Protein AF-A0A849RBU9-F1 (afdb_monomer_lite)

Structure (mmCIF, N/CA/C/O backbone):
data_AF-A0A849RBU9-F1
#
_entry.id   AF-A0A849RBU9-F1
#
loop_
_atom_site.group_PDB
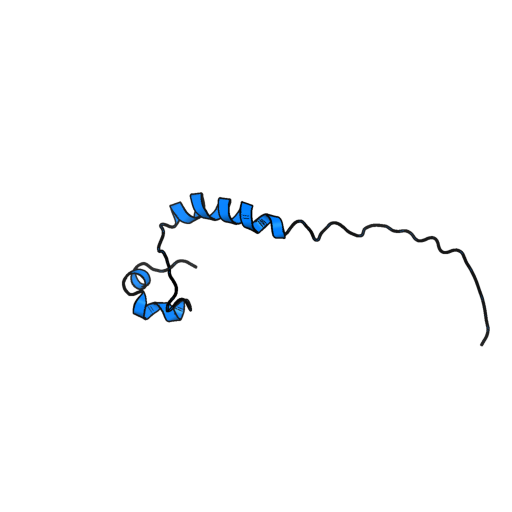_atom_site.id
_atom_site.type_symbol
_atom_site.label_atom_id
_atom_site.label_alt_id
_atom_site.label_comp_id
_atom_site.label_asym_id
_atom_site.label_entity_id
_atom_site.label_seq_id
_atom_site.pdbx_PDB_ins_code
_atom_site.Cartn_x
_atom_site.Cartn_y
_atom_site.Cartn_z
_atom_site.occupancy
_atom_site.B_iso_or_equiv
_atom_site.auth_seq_id
_atom_site.auth_comp_id
_atom_site.auth_asym_id
_atom_site.auth_atom_id
_atom_site.pdbx_PDB_model_num
ATOM 1 N N . MET A 1 1 ? 1.479 -9.502 4.623 1.00 60.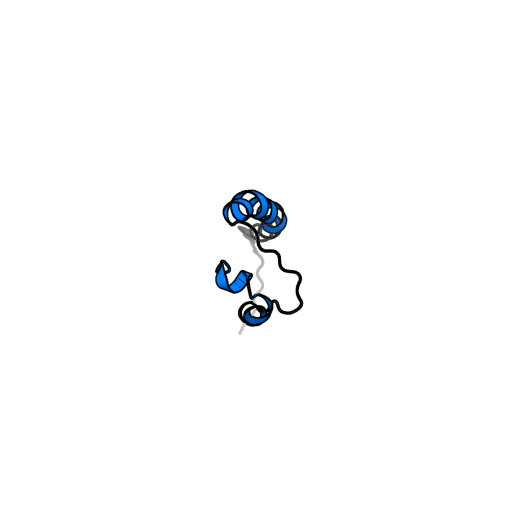69 1 MET A N 1
ATOM 2 C CA . MET A 1 1 ? 2.005 -9.178 3.280 1.00 60.69 1 MET A CA 1
ATOM 3 C C . MET A 1 1 ? 2.293 -7.681 3.271 1.00 60.69 1 MET A C 1
ATOM 5 O O . MET A 1 1 ? 1.366 -6.919 3.500 1.00 60.69 1 MET A O 1
ATOM 9 N N . ARG A 1 2 ? 3.557 -7.258 3.161 1.00 72.19 2 ARG A N 1
ATOM 10 C CA . ARG A 1 2 ? 3.951 -5.837 3.103 1.00 72.19 2 ARG A CA 1
ATOM 11 C C . ARG A 1 2 ? 4.736 -5.624 1.817 1.00 72.19 2 ARG A C 1
ATOM 13 O O . ARG A 1 2 ? 5.547 -6.482 1.477 1.00 72.19 2 ARG A O 1
ATOM 20 N N . VAL A 1 3 ? 4.471 -4.529 1.109 1.00 76.25 3 VAL A N 1
ATOM 21 C CA . VAL A 1 3 ? 5.161 -4.227 -0.150 1.00 76.25 3 VAL A CA 1
ATOM 22 C C . VAL A 1 3 ? 6.582 -3.746 0.168 1.00 76.25 3 VAL A C 1
ATOM 24 O O . VAL A 1 3 ? 6.725 -2.789 0.934 1.00 76.25 3 VAL A O 1
ATOM 27 N N . PRO A 1 4 ? 7.636 -4.391 -0.363 1.00 79.38 4 PRO A N 1
ATOM 28 C CA . PRO A 1 4 ? 9.005 -3.927 -0.175 1.00 79.38 4 PRO A CA 1
ATOM 29 C C . PRO A 1 4 ? 9.214 -2.530 -0.782 1.00 79.38 4 PRO A C 1
ATOM 31 O O . PRO A 1 4 ? 8.592 -2.216 -1.800 1.00 79.38 4 PRO A O 1
ATOM 34 N N . PRO A 1 5 ? 10.138 -1.711 -0.245 1.00 75.62 5 PRO A N 1
ATOM 35 C CA . PRO A 1 5 ? 10.371 -0.346 -0.730 1.00 75.62 5 PRO A CA 1
ATOM 36 C C . PRO A 1 5 ? 10.673 -0.265 -2.233 1.00 75.62 5 PRO A C 1
ATOM 38 O O . PRO A 1 5 ? 10.240 0.666 -2.900 1.00 75.62 5 PRO A O 1
ATOM 41 N N . ASN A 1 6 ? 11.359 -1.274 -2.779 1.00 80.25 6 ASN A N 1
ATOM 42 C CA . ASN A 1 6 ? 11.691 -1.342 -4.201 1.00 80.25 6 ASN A CA 1
ATOM 43 C C . ASN A 1 6 ? 10.453 -1.513 -5.105 1.00 80.25 6 ASN A C 1
ATOM 45 O O . ASN A 1 6 ? 10.395 -0.953 -6.193 1.00 80.25 6 ASN A O 1
ATOM 49 N N . HIS A 1 7 ? 9.440 -2.253 -4.643 1.00 85.44 7 HIS A N 1
ATOM 50 C CA . HIS A 1 7 ? 8.220 -2.517 -5.415 1.00 85.44 7 HIS A CA 1
ATOM 51 C C . HIS A 1 7 ? 7.272 -1.313 -5.425 1.00 85.44 7 HIS A C 1
ATOM 53 O O . HIS A 1 7 ? 6.541 -1.118 -6.391 1.00 85.44 7 HIS A O 1
ATOM 59 N N . TYR A 1 8 ? 7.292 -0.505 -4.359 1.00 81.44 8 TYR A N 1
ATOM 60 C CA . TYR A 1 8 ? 6.552 0.757 -4.288 1.00 81.44 8 TYR A CA 1
ATOM 61 C C . TYR A 1 8 ? 7.016 1.739 -5.374 1.00 81.44 8 TYR A C 1
ATOM 63 O O . TYR A 1 8 ? 6.184 2.306 -6.080 1.00 81.44 8 TYR A O 1
ATOM 71 N N . SER A 1 9 ? 8.334 1.903 -5.528 1.00 84.19 9 SER A N 1
ATOM 72 C CA . SER A 1 9 ? 8.921 2.871 -6.461 1.00 84.19 9 SER A CA 1
ATOM 73 C C . SER A 1 9 ? 8.578 2.573 -7.923 1.00 84.19 9 SER A C 1
ATOM 75 O O . SER A 1 9 ? 8.343 3.492 -8.700 1.00 84.19 9 SER A O 1
ATOM 77 N N . ASP A 1 10 ? 8.499 1.289 -8.281 1.00 87.25 10 ASP A N 1
ATOM 78 C CA . ASP A 1 10 ? 8.214 0.801 -9.634 1.00 87.25 10 ASP A CA 1
ATOM 79 C C . ASP A 1 10 ? 6.863 0.060 -9.701 1.00 87.25 10 ASP A C 1
ATOM 81 O O . ASP A 1 10 ? 6.723 -0.977 -10.357 1.00 87.25 10 ASP A O 1
ATOM 85 N N . TRP A 1 11 ? 5.834 0.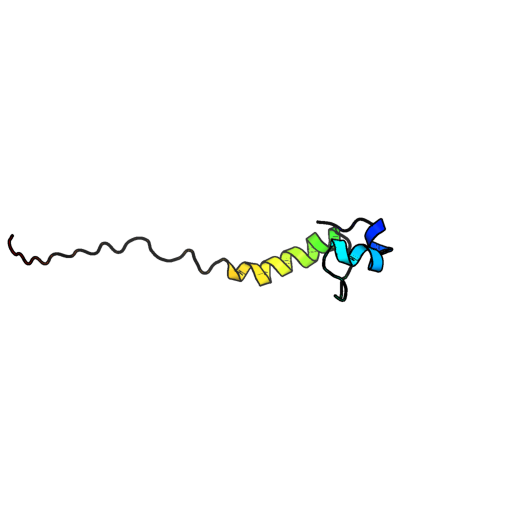594 -9.031 1.00 87.12 11 TRP A N 1
ATOM 86 C CA . TRP A 1 11 ? 4.544 -0.093 -8.884 1.00 87.12 11 TRP A CA 1
ATOM 87 C C . TRP A 1 11 ? 3.929 -0.564 -10.210 1.00 87.12 11 TRP A C 1
ATOM 89 O O . TRP A 1 11 ? 3.394 -1.666 -10.286 1.00 87.12 11 TRP A O 1
ATOM 99 N N . ASN A 1 12 ? 4.071 0.213 -11.289 1.00 84.31 12 ASN A N 1
ATOM 100 C CA . ASN A 1 12 ? 3.563 -0.164 -12.614 1.00 84.31 12 ASN A CA 1
ATOM 101 C C . ASN A 1 12 ? 4.138 -1.489 -13.142 1.00 84.31 12 ASN A C 1
ATOM 103 O O . ASN A 1 12 ? 3.468 -2.184 -13.902 1.00 84.31 12 ASN A O 1
ATOM 107 N N . LYS A 1 13 ? 5.365 -1.853 -12.751 1.00 87.81 13 LYS A N 1
ATOM 108 C CA . LYS A 1 13 ? 5.997 -3.125 -13.135 1.00 87.81 13 LYS A CA 1
ATOM 109 C C . LYS A 1 13 ? 5.568 -4.267 -12.213 1.00 87.81 13 LYS A C 1
ATOM 111 O O . LYS A 1 13 ? 5.420 -5.394 -12.672 1.00 87.81 13 LYS A O 1
ATOM 116 N N . HIS A 1 14 ? 5.334 -3.956 -10.939 1.00 88.81 14 HIS A N 1
ATOM 117 C CA . HIS A 1 14 ? 5.041 -4.930 -9.887 1.00 88.81 14 HIS A CA 1
ATOM 118 C C . HIS A 1 14 ? 3.549 -5.147 -9.614 1.00 88.81 14 HIS A C 1
ATOM 120 O O . HIS A 1 14 ? 3.197 -6.057 -8.871 1.00 88.81 14 HIS A O 1
ATOM 126 N N . CYS A 1 15 ? 2.647 -4.373 -10.226 1.00 88.12 15 CYS A N 1
ATOM 127 C CA . CYS A 1 15 ? 1.207 -4.480 -9.968 1.00 88.12 15 CYS A CA 1
ATOM 128 C C . CYS A 1 15 ? 0.651 -5.891 -10.223 1.00 88.12 15 CYS A C 1
ATOM 130 O O . CYS A 1 15 ? -0.307 -6.304 -9.568 1.00 88.12 15 CYS A O 1
ATOM 132 N N . ARG A 1 16 ? 1.266 -6.642 -11.149 1.00 88.19 16 ARG A N 1
ATOM 133 C CA . ARG A 1 16 ? 0.860 -8.007 -11.511 1.00 88.19 16 ARG A CA 1
ATOM 134 C C . ARG A 1 16 ? 1.119 -9.002 -10.388 1.00 88.19 16 ARG A C 1
ATOM 136 O O . ARG A 1 16 ? 0.280 -9.862 -10.160 1.00 88.19 16 ARG A O 1
ATOM 143 N N . ASP A 1 17 ? 2.207 -8.827 -9.642 1.00 87.50 17 ASP A N 1
ATOM 144 C CA . ASP A 1 17 ? 2.566 -9.692 -8.509 1.00 87.50 17 ASP A CA 1
ATOM 145 C C . ASP A 1 17 ? 1.516 -9.622 -7.388 1.00 87.50 17 ASP A C 1
ATOM 147 O O . ASP A 1 17 ? 1.355 -10.555 -6.602 1.00 87.50 17 ASP A O 1
ATOM 151 N N . TYR A 1 18 ? 0.776 -8.510 -7.337 1.00 86.06 18 TYR A N 1
ATOM 152 C CA . TYR A 1 18 ? -0.270 -8.243 -6.353 1.00 86.06 18 TYR A CA 1
ATOM 153 C C . TYR A 1 18 ? -1.687 -8.282 -6.941 1.00 86.06 18 TYR A C 1
ATOM 155 O O . TYR A 1 18 ? -2.634 -7.983 -6.218 1.00 86.06 18 TYR A O 1
ATOM 163 N N . ASN A 1 19 ? -1.849 -8.642 -8.223 1.00 87.44 19 ASN A N 1
ATOM 164 C CA . ASN A 1 19 ? -3.130 -8.618 -8.946 1.00 87.44 19 ASN A CA 1
ATOM 165 C C . ASN A 1 19 ? -3.902 -7.292 -8.805 1.00 87.44 19 ASN A C 1
ATOM 167 O O . ASN A 1 19 ? -5.124 -7.290 -8.722 1.00 87.44 19 ASN A O 1
ATOM 171 N N . ALA A 1 20 ? -3.185 -6.171 -8.767 1.00 89.06 20 ALA A N 1
ATOM 172 C CA . ALA A 1 20 ? -3.747 -4.847 -8.490 1.00 89.06 20 ALA A CA 1
ATOM 173 C C . ALA A 1 20 ? -3.477 -3.853 -9.636 1.00 89.06 20 ALA A C 1
ATOM 175 O O . ALA A 1 20 ? -3.404 -2.638 -9.439 1.00 89.06 20 ALA A O 1
ATOM 176 N N . CYS A 1 21 ? -3.256 -4.361 -10.852 1.00 89.94 21 CYS A N 1
ATOM 177 C CA . CYS A 1 21 ? -3.066 -3.514 -12.026 1.00 89.94 21 CYS A CA 1
ATOM 178 C C . CYS A 1 21 ? -4.380 -2.825 -12.406 1.00 89.94 21 CYS A C 1
ATOM 180 O O . CYS A 1 21 ? -5.364 -3.493 -12.699 1.00 89.94 21 CYS A O 1
ATOM 182 N N . GLY A 1 22 ? -4.365 -1.492 -12.464 1.00 85.62 22 GLY A N 1
ATOM 183 C CA . GLY A 1 22 ? -5.547 -0.682 -12.780 1.00 85.62 22 GLY A CA 1
ATOM 184 C C . GLY A 1 22 ? -6.370 -0.268 -11.557 1.00 85.62 22 GLY A C 1
ATOM 185 O O . GLY A 1 22 ? -7.245 0.586 -11.686 1.00 85.62 22 GLY A O 1
ATOM 186 N N . ASP A 1 23 ? -6.046 -0.792 -10.375 1.00 86.00 23 ASP A N 1
ATOM 187 C CA . ASP A 1 23 ? -6.702 -0.417 -9.128 1.00 86.00 23 ASP A CA 1
ATOM 188 C C . ASP A 1 23 ? -6.012 0.764 -8.443 1.00 86.00 23 ASP A C 1
ATOM 190 O O . ASP A 1 23 ? -4.792 0.954 -8.511 1.00 86.00 23 ASP A O 1
ATOM 194 N N . LYS A 1 24 ? -6.807 1.568 -7.727 1.00 84.44 24 LYS A N 1
ATOM 195 C CA . LYS A 1 24 ? -6.278 2.625 -6.861 1.00 84.44 24 LYS A CA 1
ATOM 196 C C . LYS A 1 24 ? -5.702 1.994 -5.601 1.00 84.44 24 LYS A C 1
ATOM 198 O O . LYS A 1 24 ? -6.444 1.600 -4.703 1.00 84.44 24 LYS A O 1
ATOM 203 N N . VAL A 1 25 ? -4.378 1.947 -5.528 1.00 85.44 25 VAL A N 1
ATOM 204 C CA . VAL A 1 25 ? -3.650 1.492 -4.343 1.00 85.44 25 VAL A CA 1
ATOM 205 C C . VAL A 1 25 ? -2.986 2.656 -3.621 1.00 85.44 25 VAL A C 1
ATOM 207 O O . VAL A 1 25 ? -2.583 3.644 -4.232 1.00 85.44 25 VAL A O 1
ATOM 210 N N . TYR A 1 26 ? -2.851 2.516 -2.305 1.00 84.62 26 TYR A N 1
ATOM 211 C CA . TYR A 1 26 ? -2.208 3.503 -1.448 1.00 84.62 26 TYR A CA 1
ATOM 212 C C . TYR A 1 26 ? -1.134 2.827 -0.601 1.00 84.62 26 TYR A C 1
ATOM 214 O O . TYR A 1 26 ? -1.386 1.803 0.036 1.00 84.62 26 TYR A O 1
ATOM 222 N N . PHE A 1 27 ? 0.057 3.422 -0.572 1.00 86.19 27 PHE A N 1
ATOM 223 C CA . PHE A 1 27 ? 1.146 2.991 0.295 1.00 86.19 27 PHE A CA 1
ATOM 224 C C . PHE A 1 27 ? 1.090 3.788 1.588 1.00 86.19 27 PHE A C 1
ATOM 226 O O . PHE A 1 27 ? 1.134 5.016 1.577 1.00 86.19 27 PHE A O 1
ATOM 233 N N . VAL A 1 28 ? 0.980 3.083 2.707 1.00 86.06 28 VAL A N 1
ATOM 234 C CA . VAL A 1 28 ? 0.892 3.689 4.035 1.00 86.06 28 VAL A CA 1
ATOM 235 C C . VAL A 1 28 ? 1.996 3.150 4.926 1.00 86.06 28 VAL A C 1
ATOM 237 O O . VAL A 1 28 ? 2.486 2.035 4.738 1.00 86.06 28 VAL A O 1
ATOM 240 N N . GLN A 1 29 ? 2.394 3.950 5.913 1.00 86.12 29 GLN A N 1
ATOM 241 C CA . GLN A 1 29 ? 3.343 3.491 6.915 1.00 86.12 29 GLN A CA 1
ATOM 242 C C . GLN A 1 29 ? 2.709 2.391 7.755 1.00 86.12 29 GLN A C 1
ATOM 244 O O . GLN A 1 29 ? 1.571 2.508 8.211 1.00 86.12 29 GLN A O 1
ATOM 249 N N . ASP A 1 30 ? 3.479 1.342 8.007 1.00 83.44 30 ASP A N 1
ATOM 250 C CA . ASP A 1 30 ? 2.967 0.174 8.705 1.00 83.44 30 ASP A CA 1
ATOM 251 C C . ASP A 1 30 ? 2.477 0.482 10.130 1.00 83.44 30 ASP A C 1
ATOM 253 O O . ASP A 1 30 ? 1.415 0.019 10.542 1.00 83.44 30 ASP A O 1
ATOM 257 N N . ASN A 1 31 ? 3.217 1.312 10.868 1.00 85.94 31 ASN A N 1
ATOM 258 C CA . ASN A 1 31 ? 2.822 1.718 12.215 1.00 85.94 31 ASN A CA 1
ATOM 259 C C . ASN A 1 31 ? 1.450 2.415 12.215 1.00 85.94 31 ASN A C 1
ATOM 261 O O . ASN A 1 31 ? 0.596 2.140 13.053 1.00 85.94 31 ASN A O 1
ATOM 265 N N . TRP A 1 32 ? 1.220 3.283 11.228 1.00 88.12 32 TRP A N 1
ATOM 266 C CA . TRP A 1 32 ? -0.059 3.962 11.067 1.00 88.12 32 TRP A CA 1
ATOM 267 C C . TRP A 1 32 ? -1.179 2.982 10.686 1.00 88.12 32 TRP A C 1
ATOM 269 O O . TRP A 1 32 ? -2.250 3.026 11.287 1.00 88.12 32 TRP A O 1
ATOM 279 N N . TYR A 1 33 ? -0.924 2.054 9.755 1.00 84.81 33 TYR A N 1
ATOM 280 C CA . TYR A 1 33 ? -1.907 1.052 9.327 1.00 84.81 33 TYR A CA 1
ATOM 281 C C . TYR A 1 33 ? -2.409 0.207 10.504 1.00 84.81 33 TYR A C 1
ATOM 283 O O . TYR A 1 33 ? -3.617 0.086 10.711 1.00 84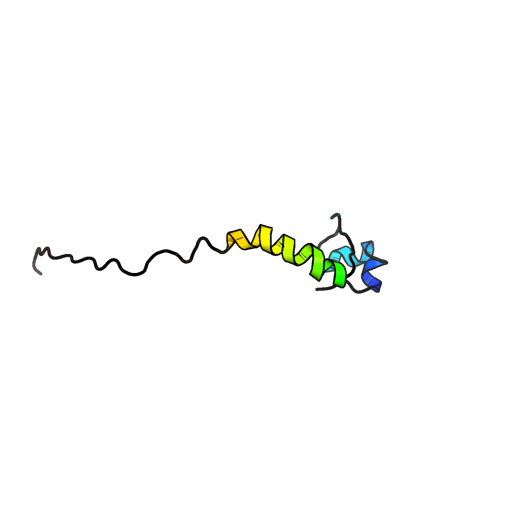.81 33 TYR A O 1
ATOM 291 N N . ASN A 1 34 ? -1.487 -0.327 11.310 1.00 83.94 34 ASN A N 1
ATOM 292 C CA . ASN A 1 34 ? -1.837 -1.189 12.440 1.00 83.94 34 ASN A CA 1
ATOM 293 C C . ASN A 1 34 ? -2.546 -0.436 13.569 1.00 83.94 34 ASN A C 1
ATOM 295 O O . ASN A 1 34 ? -3.397 -1.020 14.234 1.00 83.94 34 ASN A O 1
ATOM 299 N N . ARG A 1 35 ? -2.211 0.839 13.794 1.00 86.94 35 ARG A N 1
ATOM 300 C CA . ARG A 1 35 ? -2.787 1.615 14.897 1.00 86.94 35 ARG A CA 1
ATOM 301 C C . ARG A 1 35 ? -4.136 2.238 14.557 1.00 86.94 35 ARG A C 1
ATOM 303 O O . ARG A 1 35 ? -5.027 2.230 15.395 1.00 86.94 35 ARG A O 1
ATOM 310 N N . GLU A 1 36 ? -4.287 2.777 13.351 1.00 87.06 36 GLU A N 1
ATOM 311 C CA . GLU A 1 36 ? -5.449 3.603 13.003 1.00 87.06 36 GLU A CA 1
ATOM 312 C C . GLU A 1 36 ? -6.467 2.856 12.136 1.00 87.06 36 GLU A C 1
ATOM 314 O O . GLU A 1 36 ? -7.677 2.987 12.330 1.00 87.06 36 GLU A O 1
ATOM 319 N N . TYR A 1 37 ? -5.990 2.079 11.159 1.00 82.88 37 TYR A N 1
ATOM 320 C CA . TYR A 1 37 ? -6.860 1.451 10.165 1.00 82.88 37 TYR A CA 1
ATOM 321 C C . TYR A 1 37 ? -7.378 0.087 10.628 1.00 82.88 37 TYR A C 1
ATOM 323 O O . TYR A 1 37 ? -8.579 -0.171 10.547 1.00 82.88 37 TYR A O 1
ATOM 331 N N . VAL A 1 38 ? -6.495 -0.778 11.144 1.00 85.12 38 VAL A N 1
ATOM 332 C CA . VAL A 1 38 ? -6.850 -2.154 11.538 1.00 85.12 38 VAL A CA 1
ATOM 333 C C . VAL A 1 38 ? -7.961 -2.208 12.597 1.00 85.12 38 VAL A C 1
ATOM 335 O O . VAL A 1 38 ? -8.939 -2.913 12.338 1.00 85.12 38 VAL A O 1
ATOM 338 N N . PRO A 1 39 ? -7.898 -1.473 13.729 1.00 83.94 39 PRO A N 1
ATOM 339 C CA . PRO A 1 39 ? -8.934 -1.563 14.761 1.00 83.94 39 PRO A CA 1
ATOM 340 C C . PRO A 1 39 ? -10.308 -1.133 14.235 1.00 83.94 39 PRO A C 1
ATOM 342 O O . PRO A 1 39 ? -11.288 -1.858 14.377 1.00 83.94 39 PRO A O 1
ATOM 345 N N . ARG A 1 40 ? -10.364 -0.016 13.498 1.00 80.00 40 ARG A N 1
ATOM 346 C CA . ARG A 1 40 ? -11.609 0.488 12.895 1.00 80.00 40 ARG A CA 1
ATOM 347 C C . ARG A 1 40 ? -12.187 -0.461 11.849 1.00 80.00 40 ARG A C 1
ATOM 349 O O . ARG A 1 40 ? -13.399 -0.654 11.777 1.00 80.00 40 ARG A O 1
ATOM 356 N N . TYR A 1 41 ? -11.332 -1.068 11.028 1.00 79.50 41 TYR A N 1
ATOM 357 C CA . TYR A 1 41 ? -11.765 -2.053 10.041 1.00 79.50 41 TYR A CA 1
ATOM 358 C C . TYR A 1 41 ? -12.320 -3.319 10.711 1.00 79.50 41 TYR A C 1
ATOM 360 O O . TYR A 1 41 ? -13.318 -3.870 10.240 1.00 79.50 41 TYR A O 1
ATOM 368 N N . GLN A 1 42 ? -11.701 -3.767 11.809 1.00 76.62 42 GLN A N 1
ATOM 369 C CA . GLN A 1 42 ? -12.163 -4.905 12.608 1.00 76.62 42 GLN A CA 1
ATOM 370 C C . GLN A 1 42 ? -13.489 -4.621 13.312 1.00 76.62 42 GLN A C 1
ATOM 372 O O . GLN A 1 42 ? -14.352 -5.489 13.310 1.00 76.62 42 GLN A O 1
ATOM 377 N N . GLU A 1 43 ? -13.698 -3.425 13.852 1.00 75.25 43 GLU A N 1
ATOM 378 C CA . GLU A 1 43 ? -14.986 -3.033 14.441 1.00 75.25 43 GLU A CA 1
ATOM 379 C C . GLU A 1 43 ? -16.113 -3.055 13.397 1.00 75.25 43 GLU A C 1
ATOM 381 O O . GLU A 1 43 ? -17.197 -3.584 13.643 1.00 75.25 43 GLU A O 1
ATOM 386 N N . HIS A 1 44 ? -15.844 -2.546 12.191 1.00 67.38 44 HIS A N 1
ATOM 387 C CA . HIS A 1 44 ? -16.850 -2.465 11.131 1.00 67.38 44 HIS A CA 1
ATOM 388 C C . HIS A 1 44 ? -17.135 -3.821 10.455 1.00 67.38 44 HIS A C 1
ATOM 390 O O . HIS A 1 44 ? -18.276 -4.104 10.094 1.00 67.38 44 HIS A O 1
ATOM 396 N N . ASN A 1 45 ? -16.122 -4.681 10.283 1.00 66.75 45 ASN A N 1
ATOM 397 C CA . ASN A 1 45 ? -16.267 -5.984 9.610 1.00 66.75 45 ASN A CA 1
ATOM 398 C C . ASN A 1 45 ? -16.387 -7.185 10.561 1.00 66.75 45 ASN A C 1
ATOM 400 O O . ASN A 1 45 ? -16.818 -8.260 10.141 1.00 66.75 45 ASN A O 1
ATOM 404 N N . GLY A 1 46 ? -16.025 -7.030 11.832 1.00 56.94 46 GLY A N 1
ATOM 405 C CA . GLY A 1 46 ? -16.093 -8.073 12.858 1.00 56.94 46 GLY A CA 1
ATOM 406 C C . GLY A 1 46 ? -17.518 -8.393 13.302 1.00 56.94 46 GLY A C 1
ATOM 407 O O . GLY A 1 46 ? -17.791 -9.522 13.703 1.00 56.94 46 GLY A O 1
ATOM 408 N N . ASN A 1 47 ? -18.459 -7.461 13.122 1.00 53.38 47 ASN A N 1
ATOM 409 C CA . ASN A 1 47 ? -19.874 -7.681 13.438 1.00 53.38 47 ASN A CA 1
ATOM 410 C C . ASN A 1 47 ? -20.571 -8.711 12.538 1.00 53.38 47 ASN A C 1
ATOM 412 O O . ASN A 1 47 ? -21.678 -9.126 12.846 1.00 53.38 47 ASN A O 1
ATOM 416 N N . ARG A 1 48 ? -19.935 -9.189 11.460 1.00 52.59 48 ARG A N 1
ATOM 417 C CA . ARG A 1 48 ? -20.506 -10.255 10.616 1.00 52.59 48 ARG A CA 1
ATOM 418 C C . ARG A 1 48 ? -20.177 -11.674 11.087 1.00 52.59 48 ARG A C 1
ATOM 420 O O . ARG A 1 48 ? -20.567 -12.627 10.422 1.00 52.59 48 ARG A O 1
ATOM 427 N N . ARG A 1 49 ? -19.435 -11.842 12.190 1.00 50.88 49 ARG A N 1
ATOM 428 C CA . ARG A 1 49 ? -19.035 -13.165 12.713 1.00 50.88 49 ARG A CA 1
ATOM 429 C C . ARG A 1 49 ? -19.716 -13.572 14.022 1.00 50.88 49 ARG A C 1
ATOM 431 O O . ARG A 1 49 ? -19.362 -14.614 14.558 1.00 50.88 49 ARG A O 1
A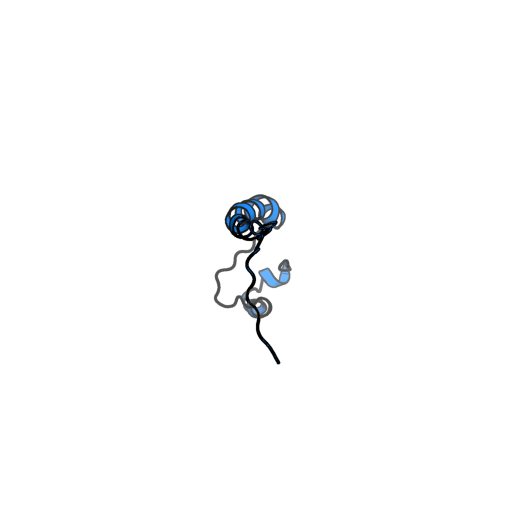TOM 438 N N . ASN A 1 50 ? -20.683 -12.798 14.519 1.00 50.78 50 ASN A N 1
ATOM 439 C CA . ASN A 1 50 ? -21.364 -13.095 15.788 1.00 50.78 50 ASN A CA 1
ATOM 440 C C . ASN A 1 50 ? -22.813 -13.598 15.648 1.00 50.78 50 ASN A C 1
ATOM 442 O O . ASN A 1 50 ? -23.452 -13.839 16.666 1.00 50.78 50 ASN A O 1
ATOM 446 N N . ASP A 1 51 ? -23.314 -13.836 14.432 1.00 51.28 51 ASP A N 1
ATOM 447 C CA . ASP A 1 51 ? -24.706 -14.270 14.211 1.00 51.28 51 ASP A CA 1
ATOM 448 C C . ASP A 1 51 ? -24.888 -15.768 13.887 1.00 51.28 51 ASP A C 1
ATOM 450 O O . ASP A 1 51 ? -25.988 -16.180 13.532 1.00 51.28 51 ASP A O 1
ATOM 454 N N . ASP A 1 52 ? -23.862 -16.619 14.040 1.00 52.31 52 ASP A N 1
ATOM 455 C CA . ASP A 1 52 ? -23.997 -18.069 13.772 1.00 52.31 52 ASP A CA 1
ATOM 456 C C . ASP A 1 52 ? -23.342 -18.963 14.842 1.00 52.31 52 ASP A C 1
ATOM 458 O O . ASP A 1 52 ? -22.620 -19.919 14.566 1.00 52.31 52 ASP A O 1
ATOM 462 N N . HIS A 1 53 ? -23.569 -18.655 16.122 1.00 53.78 53 HIS A N 1
ATOM 463 C CA . HIS A 1 53 ? -23.249 -19.606 17.198 1.00 53.78 53 HIS A CA 1
ATOM 464 C C . HIS A 1 53 ? -24.280 -19.622 18.332 1.00 53.78 53 HIS A C 1
ATOM 466 O O . HIS A 1 53 ? -23.941 -19.718 19.508 1.00 53.78 53 HIS A O 1
ATOM 472 N N . GLY A 1 54 ? -25.562 -19.499 17.973 1.00 53.47 54 GLY A N 1
ATOM 473 C CA . GLY A 1 54 ? -26.646 -19.298 18.939 1.00 53.47 54 GLY A CA 1
ATOM 474 C C . GLY A 1 54 ? -27.804 -20.296 18.924 1.00 53.47 54 GLY A C 1
ATOM 475 O O . GLY A 1 54 ? -28.740 -20.094 19.689 1.00 53.47 54 GLY A O 1
ATOM 476 N N . LYS A 1 55 ? -27.826 -21.342 18.085 1.00 54.53 55 LYS A N 1
ATOM 477 C CA . LYS A 1 55 ? -28.925 -22.339 18.057 1.00 54.53 55 LYS A CA 1
ATOM 478 C C . LYS A 1 55 ? -28.335 -23.675 17.581 1.00 54.53 55 LYS A C 1
ATOM 480 O O . LYS A 1 55 ? -27.883 -23.750 16.454 1.00 54.53 55 LYS A O 1
ATOM 485 N N . ARG A 1 56 ? -28.286 -24.783 18.323 1.00 53.28 56 ARG A N 1
ATOM 486 C CA . ARG A 1 56 ? -29.334 -25.413 19.133 1.00 53.28 56 ARG A CA 1
ATOM 487 C C . ARG A 1 56 ? -28.668 -26.328 20.169 1.00 53.28 56 ARG A C 1
ATOM 489 O O . ARG A 1 56 ? -28.121 -27.370 19.817 1.00 53.28 56 ARG A O 1
ATOM 496 N N . ARG A 1 57 ? -28.727 -25.958 21.446 1.00 55.12 57 ARG A N 1
ATOM 497 C CA . ARG A 1 57 ? -28.653 -26.930 22.539 1.00 55.12 57 ARG A CA 1
ATOM 498 C C . ARG A 1 57 ? -30.074 -27.123 23.048 1.00 55.12 57 ARG A C 1
ATOM 500 O O . ARG A 1 57 ? -30.689 -26.154 23.470 1.00 55.12 57 ARG A O 1
ATOM 507 N N . ASN A 1 58 ? -30.489 -28.386 23.063 1.00 56.44 58 ASN A N 1
ATOM 508 C CA . ASN A 1 58 ? -31.521 -28.930 23.936 1.00 56.44 58 ASN A CA 1
ATOM 509 C C . ASN A 1 58 ? -32.985 -28.631 23.566 1.00 56.44 58 ASN A C 1
ATOM 511 O O . ASN A 1 58 ? -33.626 -27.802 24.194 1.00 56.44 58 ASN A O 1
ATOM 515 N N . ASP A 1 59 ? -33.526 -29.408 22.625 1.00 55.56 59 ASP A N 1
ATOM 516 C CA . ASP A 1 59 ? -34.961 -29.706 22.596 1.00 55.56 59 ASP A CA 1
ATOM 517 C C . ASP A 1 59 ? -35.127 -31.217 22.769 1.00 55.56 59 ASP A C 1
ATOM 519 O O . ASP A 1 59 ? -35.139 -32.004 21.821 1.00 55.56 59 ASP A O 1
ATOM 523 N N . ASN A 1 60 ? -35.166 -31.610 24.040 1.00 54.88 60 ASN A N 1
ATOM 524 C CA . ASN A 1 60 ? -35.614 -32.907 24.512 1.00 54.88 60 ASN A CA 1
ATOM 525 C C . ASN A 1 60 ? -37.071 -33.101 24.061 1.00 54.88 60 ASN A C 1
ATOM 527 O O . ASN A 1 60 ? -37.998 -32.602 24.696 1.00 54.88 60 ASN A O 1
ATOM 531 N N . HIS A 1 61 ? -37.274 -33.755 22.917 1.00 56.22 61 HIS A N 1
ATOM 532 C CA . HIS A 1 61 ? -38.608 -34.043 22.410 1.00 56.22 61 HIS A CA 1
ATOM 533 C C . HIS A 1 61 ? -39.049 -35.427 22.887 1.00 56.22 61 HIS A C 1
ATOM 535 O O . HIS A 1 61 ? -38.832 -36.447 22.231 1.00 56.22 61 HIS A O 1
ATOM 541 N N . ASP A 1 62 ? -39.677 -35.430 24.062 1.00 58.31 62 ASP A N 1
ATOM 542 C CA . ASP A 1 62 ? -40.611 -36.458 24.502 1.00 58.31 62 ASP A CA 1
ATOM 543 C C . ASP A 1 62 ? -41.652 -36.728 23.405 1.00 58.31 62 ASP A C 1
ATOM 545 O O . ASP A 1 62 ? -42.637 -36.003 23.270 1.00 58.31 62 ASP A O 1
ATOM 549 N N . ASN A 1 63 ? -41.471 -37.808 22.646 1.00 54.09 63 ASN A N 1
ATOM 550 C CA . ASN A 1 63 ? -42.527 -38.381 21.817 1.00 54.09 63 ASN A CA 1
ATOM 551 C C . ASN A 1 63 ? -42.904 -39.766 22.328 1.00 54.09 63 ASN A C 1
ATOM 553 O O . ASN A 1 63 ? -42.548 -40.806 21.776 1.00 54.09 63 ASN A O 1
ATOM 557 N N . LYS A 1 64 ? -43.727 -39.760 23.378 1.00 55.34 64 LYS A N 1
ATOM 558 C CA . LYS A 1 64 ? -44.723 -40.810 23.573 1.00 55.34 64 LYS A CA 1
ATOM 559 C C . LYS A 1 64 ? -45.791 -40.659 22.489 1.00 55.34 64 LYS A C 1
ATOM 561 O O . LYS A 1 64 ? -46.580 -39.722 22.566 1.00 55.34 64 LYS A O 1
ATOM 566 N N . ARG A 1 65 ? -45.858 -41.595 21.539 1.00 52.12 65 ARG A N 1
ATOM 567 C CA . ARG A 1 65 ? -47.094 -42.054 20.865 1.00 52.12 65 ARG A CA 1
ATOM 568 C C . ARG A 1 65 ? -46.766 -43.262 19.986 1.00 52.12 65 ARG A C 1
ATOM 570 O O . ARG A 1 65 ? -46.031 -43.148 19.015 1.00 52.12 65 ARG A O 1
ATOM 577 N N . GLY A 1 66 ? -47.277 -44.426 20.382 1.00 53.81 66 GLY A N 1
ATOM 578 C CA . GLY A 1 66 ? -47.134 -45.668 19.626 1.00 53.81 66 GLY A CA 1
ATOM 579 C C . GLY A 1 66 ? -47.987 -45.700 18.360 1.00 53.81 66 GLY A C 1
ATOM 580 O O . GLY A 1 66 ? -48.921 -44.921 18.244 1.00 53.81 66 GLY A O 1
ATOM 581 N N . HIS A 1 67 ? -47.668 -46.633 17.460 1.00 49.28 67 HIS A N 1
ATOM 582 C CA . HIS A 1 67 ? -48.588 -47.368 16.580 1.00 49.28 67 HIS A CA 1
ATOM 583 C C . HIS A 1 67 ? -47.796 -48.507 15.903 1.00 49.28 67 HIS A C 1
ATOM 585 O O . HIS A 1 67 ? -46.708 -48.281 15.385 1.00 49.28 67 HIS A O 1
ATOM 591 N N . GLY A 1 68 ? -48.313 -49.738 15.973 1.00 50.69 68 GLY A N 1
ATOM 592 C CA . GLY A 1 68 ? -47.677 -50.941 15.424 1.00 50.69 68 GLY A CA 1
ATOM 593 C C . GLY A 1 68 ? -47.940 -51.192 13.936 1.00 50.69 68 GLY A C 1
ATOM 594 O O . GLY A 1 68 ? -48.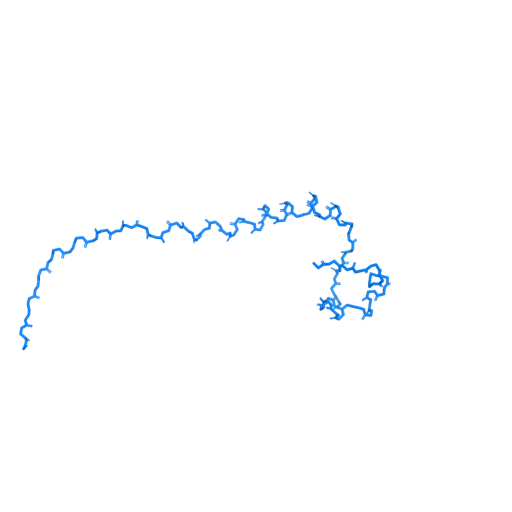802 -50.540 13.347 1.00 50.69 68 GLY A O 1
ATOM 595 N N . ARG A 1 69 ? -47.233 -52.186 13.373 1.00 46.69 69 ARG A N 1
ATOM 596 C CA . ARG A 1 69 ? -47.758 -53.325 12.582 1.00 46.69 69 ARG A CA 1
ATOM 597 C C . ARG A 1 69 ? -46.626 -54.158 11.954 1.00 46.69 69 ARG A C 1
ATOM 599 O O . ARG A 1 69 ? -45.677 -53.608 11.411 1.00 46.69 69 ARG A O 1
ATOM 606 N N . ASP A 1 70 ? -46.813 -55.469 12.069 1.00 50.50 70 ASP A N 1
ATOM 607 C CA . ASP A 1 70 ? -46.352 -56.618 11.277 1.00 50.50 70 ASP A CA 1
ATOM 608 C C . ASP A 1 70 ? -45.437 -56.413 10.053 1.00 50.50 70 ASP A C 1
ATOM 610 O O . ASP A 1 70 ? -45.822 -55.759 9.078 1.00 50.50 70 ASP A O 1
ATOM 614 N N . ARG A 1 71 ? -44.329 -57.171 10.020 1.00 45.84 71 ARG A N 1
ATOM 615 C CA . ARG A 1 71 ? -44.175 -58.342 9.133 1.00 45.84 71 ARG A CA 1
ATOM 616 C C . ARG A 1 71 ? -43.068 -59.280 9.606 1.00 45.84 71 ARG A C 1
ATOM 618 O O . ARG A 1 71 ? -42.051 -58.760 10.111 1.00 45.84 71 ARG A O 1
#

pLDDT: mean 71.93, std 15.34, range [45.84, 89.94]

Foldseek 3Di:
DADDPVCVVVVCVCVVVVVQHPHDDDHDDPVCCVPPPVVVVCVVPVVVPPPPDDDDDDDPDDDPDDDDDDD

Radius of gyration: 27.29 Å; chains: 1; bounding box: 60×62×38 Å

Secondary structure (DSSP, 8-state):
----HHHHHTHHHHGGGGT-TTS------HHHIIIIIHHHHHHHHHGGGSSSS---S--------------

Sequence (71 aa):
MRVPPNHYSDWNKHCRDYNACGDKVYFVQDNWYNREYVPRYQEHNGNRRNDDHGKRRNDNHDNKRGHGRDR